Protein AF-A0A5N5WIF6-F1 (afdb_monomer_lite)

InterPro domains:
  IPR003439 ABC transporter-like, ATP-binding domain [PF00005] (4-59)
  IPR027417 P-loop containing nucleoside triphosphate hydrolase [G3DSA:3.40.50.300] (3-66)
  IPR027417 P-loop containing nucleoside triphosphate hydrolase [G3DSA:3.40.50.300] (70-170)
  IPR027417 P-loop containing nucleoside triphosphate hydrolase [SSF52540] (3-167)
  IPR039421 Type 1 protein exporter [PTHR43394] (69-168)

Foldseek 3Di:
DVCCQLVVDDDPDDFDDDPNHTLVVDDSVVSNLQEAEAAQQAAADPDDLVVRLVDDDHDDDDDDLVRSQVRLLSRLVSRLVSVHLEYEYHQSCVSHDPVSSVVSVCSVVVSPPDHNRKYKYKHPQPVNQQPFQKKFKWFQRDGPDMDHNVVQCVPPPDPSVVSVVVSDSPPDPGIIMMGIHD

Secondary structure (DSSP, 8-state):
-HHHHTTSS--SSS--EETTEEGGGS-HHHHHHSEEEE-SSPPPPSS-HHHHHH----------HHHHHHHHHHHHHHHHHT--SEEEEESTTTTS-HHHHHHHHHHHHH--SSS--EEEEEESSTTTTTT-SEEEEEETTEEEEEE-HHHHHHSTTSHHHHHHHH-S--S-TTEEEEEEE-

Organism: NCBI:txid41062

Sequence (182 aa):
MNSLLARFYDPTSGQITINNQHIHTQPPQSHRRRLALVQQEPVLYQGSIRENVAMGLPNTTETTYIQIEQRQRVAIPRALIRDPEILLLDEAASALDTESERIVQIALGGASTSRKRRTVAVAHRLRTVRDADCIFVFQAGRIVDAGTHEELLERRGALFFEMCRSQNLTFGLLGYVVGYKS

Structure (mmCIF, N/CA/C/O backbone):
data_AF-A0A5N5WIF6-F1
#
_entry.id   AF-A0A5N5WIF6-F1
#
loop_
_atom_site.group_PDB
_atom_site.id
_atom_site.type_symbol
_atom_site.label_atom_id
_atom_site.label_alt_id
_atom_site.label_comp_id
_atom_site.label_asym_id
_atom_site.label_entity_id
_atom_site.label_seq_id
_atom_site.pdbx_PDB_ins_code
_atom_site.Cartn_x
_atom_site.Cartn_y
_atom_site.Cartn_z
_atom_site.occupancy
_atom_site.B_iso_or_equiv
_atom_site.auth_seq_id
_atom_site.auth_comp_id
_atom_site.auth_asym_id
_atom_site.auth_atom_id
_atom_site.pdbx_PDB_model_num
ATOM 1 N N . MET A 1 1 ? -4.710 -7.106 -2.603 1.00 73.12 1 MET A N 1
ATOM 2 C CA . MET A 1 1 ? -4.927 -5.699 -3.027 1.00 73.12 1 MET A CA 1
ATOM 3 C C . MET A 1 1 ? -4.022 -5.300 -4.194 1.00 73.12 1 MET A C 1
ATOM 5 O O . MET A 1 1 ? -4.539 -4.915 -5.237 1.00 73.12 1 MET A O 1
ATOM 9 N N . ASN A 1 2 ? -2.696 -5.425 -4.063 1.00 75.88 2 ASN A N 1
ATOM 10 C CA . ASN A 1 2 ? -1.734 -4.961 -5.074 1.00 75.88 2 ASN A CA 1
ATOM 11 C C . ASN A 1 2 ? -1.942 -5.567 -6.467 1.00 75.88 2 ASN A C 1
ATOM 13 O O . ASN A 1 2 ? -1.823 -4.856 -7.461 1.00 75.88 2 ASN A O 1
ATOM 17 N N . SER A 1 3 ? -2.356 -6.834 -6.555 1.00 76.00 3 SER A N 1
ATOM 18 C CA . SER A 1 3 ? -2.638 -7.489 -7.839 1.00 76.00 3 SER A CA 1
ATOM 19 C C . SER A 1 3 ? -3.798 -6.853 -8.617 1.00 76.00 3 SER A C 1
ATOM 21 O O . SER A 1 3 ? -3.776 -6.851 -9.846 1.00 76.00 3 SER A O 1
ATOM 23 N N . LEU A 1 4 ? -4.776 -6.266 -7.919 1.00 79.50 4 LEU A N 1
ATOM 24 C CA . LEU A 1 4 ? -5.873 -5.512 -8.535 1.00 79.50 4 LEU A CA 1
ATOM 25 C C . LEU A 1 4 ? -5.402 -4.110 -8.953 1.00 79.50 4 LEU A C 1
ATOM 27 O O . LEU A 1 4 ? -5.651 -3.682 -10.077 1.00 79.50 4 LEU A O 1
ATOM 31 N N . LEU A 1 5 ? -4.638 -3.418 -8.095 1.00 79.00 5 LEU A N 1
ATOM 32 C CA . LEU A 1 5 ? -4.084 -2.089 -8.403 1.00 79.00 5 LEU A CA 1
ATOM 33 C C . LEU A 1 5 ? -3.103 -2.112 -9.584 1.00 79.00 5 LEU A C 1
ATOM 35 O O . LEU A 1 5 ? -3.109 -1.202 -10.410 1.00 79.00 5 LEU A O 1
ATOM 39 N N . ALA A 1 6 ? -2.283 -3.157 -9.700 1.00 79.38 6 ALA A N 1
ATOM 40 C CA . ALA A 1 6 ? -1.355 -3.358 -10.814 1.00 79.38 6 ALA A CA 1
ATOM 41 C C . ALA A 1 6 ? -2.025 -3.941 -12.079 1.00 79.38 6 ALA A C 1
ATOM 43 O O . ALA A 1 6 ? -1.360 -4.120 -13.108 1.00 79.38 6 ALA A O 1
ATOM 44 N N . ARG A 1 7 ? -3.338 -4.217 -12.018 1.00 81.56 7 ARG A N 1
ATOM 45 C CA . ARG A 1 7 ? -4.132 -4.846 -13.084 1.00 81.56 7 ARG A CA 1
ATOM 46 C C . ARG A 1 7 ? -3.531 -6.164 -13.575 1.00 81.56 7 ARG A C 1
ATOM 48 O O . ARG A 1 7 ? -3.345 -6.364 -14.777 1.00 81.56 7 ARG A O 1
ATOM 55 N N . PHE A 1 8 ? -3.159 -7.037 -12.642 1.00 79.25 8 PHE A N 1
ATOM 56 C CA . PHE A 1 8 ? -2.924 -8.458 -12.929 1.00 79.25 8 PHE A CA 1
ATOM 57 C C . PHE A 1 8 ? -4.234 -9.252 -12.920 1.00 79.25 8 PHE A C 1
ATOM 59 O O . PHE A 1 8 ? -4.337 -10.250 -13.621 1.00 79.25 8 PHE A O 1
ATOM 66 N N . TYR A 1 9 ? -5.232 -8.761 -12.181 1.00 81.88 9 TYR A N 1
ATOM 67 C CA . TYR A 1 9 ? -6.603 -9.261 -12.164 1.00 81.88 9 TYR A CA 1
ATOM 68 C C . TYR A 1 9 ? -7.574 -8.080 -12.180 1.00 81.88 9 TYR A C 1
ATOM 70 O O . TYR A 1 9 ? -7.220 -6.985 -11.730 1.00 81.88 9 TYR A O 1
ATOM 78 N N . ASP A 1 10 ? -8.794 -8.320 -12.652 1.00 79.31 10 ASP A N 1
ATOM 79 C CA . ASP A 1 10 ? -9.899 -7.366 -12.574 1.00 79.31 10 ASP A CA 1
ATOM 80 C C . ASP A 1 10 ? -10.826 -7.737 -11.396 1.00 79.31 10 ASP A C 1
ATOM 82 O O . ASP A 1 10 ? -10.954 -8.920 -11.063 1.00 79.31 10 ASP A O 1
ATOM 86 N N . PRO A 1 11 ? -11.446 -6.756 -10.713 1.00 83.31 11 PRO A N 1
ATOM 87 C CA . PRO A 1 11 ? -12.352 -7.038 -9.605 1.00 83.31 11 PRO A CA 1
ATOM 88 C C . PRO A 1 11 ? -13.647 -7.695 -10.104 1.00 83.31 11 PRO A C 1
ATOM 90 O O . PRO A 1 11 ? -14.237 -7.249 -11.083 1.00 83.31 11 PRO A O 1
ATOM 93 N N . THR A 1 12 ? -14.140 -8.708 -9.387 1.00 84.62 12 THR A N 1
ATOM 94 C CA . THR A 1 12 ? -15.421 -9.372 -9.702 1.00 84.62 12 THR A CA 1
ATOM 95 C C . THR A 1 12 ? -16.631 -8.448 -9.506 1.00 84.62 12 THR A C 1
ATOM 97 O O . THR A 1 12 ? -17.670 -8.636 -10.131 1.00 84.62 12 THR A O 1
ATOM 100 N N . SER A 1 13 ? -16.509 -7.440 -8.637 1.00 82.75 13 SER A N 1
ATOM 101 C CA . SER A 1 13 ? -17.540 -6.434 -8.365 1.00 82.75 13 SER A CA 1
ATOM 102 C C . SER A 1 13 ? -16.915 -5.118 -7.900 1.00 82.75 13 SER A C 1
ATOM 104 O O . SER A 1 13 ? -15.863 -5.131 -7.257 1.00 82.75 13 SER A O 1
ATOM 106 N N . GLY A 1 14 ? -17.598 -3.996 -8.139 1.00 85.69 14 GLY A N 1
ATOM 107 C CA . GLY A 1 14 ? -17.115 -2.661 -7.782 1.00 85.69 14 GLY A CA 1
ATOM 108 C C . GLY A 1 14 ? -16.179 -2.070 -8.837 1.00 85.69 14 GLY A C 1
ATOM 109 O O . GLY A 1 14 ? -16.108 -2.548 -9.966 1.00 85.69 14 GLY A O 1
ATOM 110 N N . GLN A 1 15 ? -15.476 -0.997 -8.479 1.00 85.50 15 GLN A N 1
ATOM 111 C CA . GLN A 1 15 ? -14.604 -0.276 -9.404 1.00 85.50 15 GLN A CA 1
ATOM 112 C C . GLN A 1 15 ? -13.379 0.290 -8.695 1.00 85.50 15 GLN A C 1
ATOM 114 O O . GLN A 1 15 ? -13.443 0.667 -7.526 1.00 85.50 15 GLN A O 1
ATOM 119 N N . ILE A 1 16 ? -12.270 0.384 -9.429 1.00 84.94 16 ILE A N 1
ATOM 120 C CA . ILE A 1 16 ? -11.034 1.000 -8.952 1.00 84.94 16 ILE A CA 1
ATOM 121 C C . ILE A 1 16 ? -10.760 2.245 -9.795 1.00 84.94 16 ILE A C 1
ATOM 123 O O . ILE A 1 16 ? -10.696 2.188 -11.028 1.00 84.94 16 ILE A O 1
ATOM 127 N N . THR A 1 17 ? -10.586 3.374 -9.117 1.00 84.50 17 THR A N 1
ATOM 128 C CA . THR A 1 17 ? -10.291 4.670 -9.731 1.00 84.50 17 THR A CA 1
ATOM 129 C C . THR A 1 17 ? -9.002 5.245 -9.168 1.00 84.50 17 THR A C 1
ATOM 131 O O . THR A 1 17 ? -8.753 5.156 -7.968 1.00 84.50 17 THR A O 1
ATOM 134 N N . ILE A 1 18 ? -8.208 5.888 -10.017 1.00 80.38 18 ILE A N 1
ATOM 135 C CA . ILE A 1 18 ? -7.025 6.655 -9.626 1.00 80.38 18 ILE A CA 1
ATOM 136 C C . ILE A 1 18 ? -7.194 8.061 -10.186 1.00 80.38 18 ILE A C 1
ATOM 138 O O . ILE A 1 18 ? -7.426 8.219 -11.381 1.00 80.38 18 ILE A O 1
ATOM 142 N N . ASN A 1 19 ? -7.095 9.084 -9.333 1.00 78.25 19 ASN A N 1
ATOM 143 C CA . ASN A 1 19 ? -7.364 10.482 -9.705 1.00 78.25 19 ASN A CA 1
ATOM 144 C C . ASN A 1 19 ? -8.741 10.658 -10.360 1.00 78.25 19 ASN A C 1
ATOM 146 O O . ASN A 1 19 ? -8.870 11.349 -11.367 1.00 78.25 19 ASN A O 1
ATOM 150 N N . ASN A 1 20 ? -9.752 9.972 -9.821 1.00 79.19 20 ASN A N 1
ATOM 151 C CA . ASN A 1 20 ? -11.120 9.921 -10.349 1.00 79.19 20 ASN A CA 1
ATOM 152 C C . ASN A 1 20 ? -11.244 9.349 -11.775 1.00 79.19 20 ASN A C 1
ATOM 154 O O . ASN A 1 20 ? -12.302 9.446 -12.385 1.00 79.19 20 ASN A O 1
ATOM 158 N N . GLN A 1 21 ? -10.195 8.710 -12.302 1.00 80.19 21 GLN A N 1
ATOM 159 C CA . GLN A 1 21 ? -10.230 7.996 -13.577 1.00 80.19 21 GLN A CA 1
ATOM 160 C C . GLN A 1 21 ? -10.240 6.489 -13.331 1.00 80.19 21 GLN A C 1
ATOM 162 O O . GLN A 1 21 ? -9.412 5.966 -12.583 1.00 80.19 21 GLN A O 1
ATOM 167 N N . HIS A 1 22 ? -11.159 5.764 -13.970 1.00 83.06 22 HIS A N 1
ATOM 168 C CA . HIS A 1 22 ? -11.191 4.305 -13.880 1.00 83.06 22 HIS A CA 1
ATOM 169 C C . HIS A 1 22 ? -9.913 3.710 -14.451 1.00 83.06 22 HIS A C 1
ATOM 171 O O . HIS A 1 22 ? -9.534 4.012 -15.584 1.00 83.06 22 HIS A O 1
ATOM 177 N N . ILE A 1 23 ? -9.295 2.785 -13.721 1.00 81.88 23 ILE A N 1
ATOM 178 C CA . ILE A 1 23 ? -8.049 2.154 -14.171 1.00 81.88 23 ILE A CA 1
ATOM 179 C C . ILE A 1 23 ? -8.226 1.322 -15.454 1.00 81.88 23 ILE A C 1
ATOM 181 O O . ILE A 1 23 ? -7.241 1.042 -16.132 1.00 81.88 23 ILE A O 1
ATOM 185 N N . HIS A 1 24 ? -9.467 0.956 -15.809 1.00 79.38 24 HIS A N 1
ATOM 186 C CA . HIS A 1 24 ? -9.825 0.216 -17.029 1.00 79.38 24 HIS A CA 1
ATOM 187 C C . HIS A 1 24 ? -9.911 1.090 -18.289 1.00 79.38 24 HIS A C 1
ATOM 189 O O . HIS A 1 24 ? -9.933 0.551 -19.389 1.00 79.38 24 HIS A O 1
ATOM 195 N N . THR A 1 25 ? -9.921 2.421 -18.151 1.00 79.19 25 THR A N 1
ATOM 196 C CA . THR A 1 25 ? -10.023 3.355 -19.295 1.00 79.19 25 THR A CA 1
ATOM 197 C C . THR A 1 25 ? -8.776 3.395 -20.176 1.00 79.19 25 THR A C 1
ATOM 199 O O . THR A 1 25 ? -8.831 3.885 -21.299 1.00 79.19 25 THR A O 1
ATOM 202 N N . GLN A 1 26 ? -7.648 2.870 -19.689 1.00 78.50 26 GLN A N 1
ATOM 203 C CA . GLN A 1 26 ? -6.388 2.782 -20.427 1.00 78.50 26 GLN A CA 1
ATOM 204 C C . GLN A 1 26 ? -5.961 1.315 -20.594 1.00 78.50 26 GLN A C 1
ATOM 206 O O . GLN A 1 26 ? -6.315 0.477 -19.762 1.00 78.50 26 GLN A O 1
ATOM 211 N N . PRO A 1 27 ? -5.154 0.969 -21.614 1.00 84.38 27 PRO A N 1
ATOM 212 C CA . PRO A 1 27 ? -4.543 -0.355 -21.710 1.00 84.38 27 PRO A CA 1
ATOM 213 C C . PRO A 1 27 ? -3.684 -0.687 -20.471 1.00 84.38 27 PRO A C 1
ATOM 215 O O . PRO A 1 27 ? -2.994 0.204 -19.959 1.00 84.38 27 PRO A O 1
ATOM 218 N N . PRO A 1 28 ? -3.656 -1.949 -19.992 1.00 82.25 28 PRO A N 1
ATOM 219 C CA . PRO A 1 28 ? -2.892 -2.341 -18.802 1.00 82.25 28 PRO A CA 1
ATOM 220 C C . PRO A 1 28 ? -1.407 -1.957 -18.856 1.00 82.25 28 PRO A C 1
ATOM 222 O O . PRO A 1 28 ? -0.830 -1.559 -17.846 1.00 82.25 28 PRO A O 1
ATOM 225 N N . GLN A 1 29 ? -0.778 -2.028 -20.032 1.00 81.62 29 GLN A N 1
ATOM 226 C CA . GLN A 1 29 ? 0.622 -1.642 -20.226 1.00 81.62 29 GLN A CA 1
ATOM 227 C C . GLN A 1 29 ? 0.841 -0.145 -19.961 1.00 81.62 29 GLN A C 1
ATOM 229 O O . GLN A 1 29 ? 1.822 0.227 -19.316 1.00 81.62 29 GLN A O 1
ATOM 234 N N . SER A 1 30 ? -0.081 0.710 -20.414 1.00 81.94 30 SER A N 1
ATOM 235 C CA . SER A 1 30 ? -0.033 2.161 -20.192 1.00 81.94 30 SER A CA 1
ATOM 236 C C . SER A 1 30 ? -0.225 2.512 -18.718 1.00 81.94 30 SER A C 1
ATOM 238 O O . SER A 1 30 ? 0.489 3.361 -18.190 1.00 81.94 30 SER A O 1
ATOM 240 N N . HIS A 1 31 ? -1.118 1.798 -18.026 1.00 83.94 31 HIS A N 1
ATOM 241 C CA . HIS A 1 31 ? -1.293 1.922 -16.577 1.00 83.94 31 HIS A CA 1
ATOM 242 C C . HIS A 1 31 ? -0.011 1.548 -15.815 1.00 83.94 31 HIS A C 1
ATOM 244 O O . HIS A 1 31 ? 0.513 2.338 -15.032 1.00 83.94 31 HIS A O 1
ATOM 250 N N . ARG A 1 32 ? 0.581 0.386 -16.125 1.00 85.94 32 ARG A N 1
ATOM 251 C CA . ARG A 1 32 ? 1.829 -0.089 -15.495 1.00 85.94 32 ARG A CA 1
ATOM 252 C C . ARG A 1 32 ? 3.054 0.771 -15.818 1.00 85.94 32 ARG A C 1
ATOM 254 O O . ARG A 1 32 ? 4.072 0.662 -15.134 1.00 85.94 32 ARG A O 1
ATOM 261 N N . ARG A 1 33 ? 2.996 1.627 -16.846 1.00 83.56 33 ARG A N 1
ATOM 262 C CA . ARG A 1 33 ? 4.062 2.602 -17.128 1.00 83.56 33 ARG A CA 1
ATOM 263 C C . ARG A 1 33 ? 4.156 3.708 -16.083 1.00 83.56 33 ARG A C 1
ATOM 265 O O . ARG A 1 33 ? 5.253 4.186 -15.825 1.00 83.56 33 ARG A O 1
ATOM 272 N N . ARG A 1 34 ? 3.027 4.055 -15.468 1.00 84.62 34 ARG A N 1
ATOM 273 C CA . ARG A 1 34 ? 2.899 5.108 -14.451 1.00 84.62 34 ARG A CA 1
ATOM 274 C C . ARG A 1 34 ? 3.113 4.584 -13.028 1.00 84.62 34 ARG A C 1
ATOM 276 O O . ARG A 1 34 ? 3.193 5.375 -12.093 1.00 84.62 34 ARG A O 1
ATOM 283 N N . LEU A 1 35 ? 3.197 3.263 -12.872 1.00 85.56 35 LEU A N 1
ATOM 284 C CA . LEU A 1 35 ? 3.267 2.567 -11.594 1.00 85.56 35 LEU A CA 1
ATOM 285 C C . LEU A 1 35 ? 4.624 1.881 -11.416 1.00 85.56 35 LEU A C 1
ATOM 287 O O . LEU A 1 35 ? 5.131 1.259 -12.348 1.00 85.56 35 LEU A O 1
ATOM 291 N N . ALA A 1 36 ? 5.186 1.923 -10.214 1.00 86.25 36 ALA A N 1
ATOM 292 C CA . ALA A 1 36 ? 6.240 0.999 -9.803 1.00 86.25 36 ALA A CA 1
ATOM 293 C C . ALA A 1 36 ? 5.746 0.153 -8.628 1.00 86.25 36 ALA A C 1
ATOM 295 O O . ALA A 1 36 ? 5.092 0.670 -7.728 1.00 86.25 36 ALA A O 1
ATOM 296 N N . LEU A 1 37 ? 6.044 -1.145 -8.658 1.00 84.88 37 LEU A N 1
ATOM 297 C CA . LEU A 1 37 ? 5.713 -2.093 -7.599 1.00 84.88 37 LEU A CA 1
ATOM 298 C C . LEU A 1 37 ? 7.012 -2.682 -7.057 1.00 84.88 37 LEU A C 1
ATOM 300 O O . LEU A 1 37 ? 7.822 -3.199 -7.830 1.00 84.88 37 LEU A O 1
ATOM 304 N N . VAL A 1 38 ? 7.183 -2.626 -5.741 1.00 84.25 38 VAL A N 1
ATOM 305 C CA . VAL A 1 38 ? 8.228 -3.356 -5.025 1.00 84.25 38 VAL A CA 1
ATOM 306 C C . VAL A 1 38 ? 7.554 -4.445 -4.205 1.00 84.25 38 VAL A C 1
ATOM 308 O O . VAL A 1 38 ? 6.723 -4.146 -3.351 1.00 84.25 38 VAL A O 1
ATOM 311 N N . GLN A 1 39 ? 7.885 -5.697 -4.507 1.00 81.69 39 GLN A N 1
ATOM 312 C CA . GLN A 1 39 ? 7.345 -6.869 -3.822 1.00 81.69 39 GLN A CA 1
ATOM 313 C C . GLN A 1 39 ? 8.199 -7.238 -2.604 1.00 81.69 39 GLN A C 1
ATOM 315 O O . GLN A 1 39 ? 9.379 -6.885 -2.557 1.00 81.69 39 GLN A O 1
ATOM 320 N N . GLN A 1 40 ? 7.615 -7.994 -1.671 1.00 77.19 40 GLN A N 1
ATOM 321 C CA . GLN A 1 40 ? 8.295 -8.509 -0.480 1.00 77.19 40 GLN A CA 1
ATOM 322 C C . GLN A 1 40 ? 9.561 -9.288 -0.848 1.00 77.19 40 GLN A C 1
ATOM 324 O O . GLN A 1 40 ? 10.619 -9.071 -0.261 1.00 77.19 40 GLN A O 1
ATOM 329 N N . GLU A 1 41 ? 9.472 -10.125 -1.882 1.00 77.69 41 GLU A N 1
ATOM 330 C CA . GLU A 1 41 ? 10.595 -10.849 -2.469 1.00 77.69 41 GLU A CA 1
ATOM 331 C C . GLU A 1 41 ? 10.820 -10.359 -3.904 1.00 77.69 41 GLU A C 1
ATOM 333 O O . GLU A 1 41 ? 10.186 -10.843 -4.847 1.00 77.69 41 GLU A O 1
ATOM 338 N N . PRO A 1 42 ? 11.694 -9.359 -4.114 1.00 68.31 42 PRO A N 1
ATOM 339 C CA . PRO A 1 42 ? 11.967 -8.868 -5.451 1.00 68.31 42 PRO A CA 1
ATOM 340 C C . PRO A 1 42 ? 12.709 -9.932 -6.255 1.00 68.31 42 PRO A C 1
ATOM 342 O O . PRO A 1 42 ? 13.651 -10.552 -5.763 1.00 68.31 42 PRO A O 1
ATOM 345 N N . VAL A 1 43 ? 12.343 -10.103 -7.522 1.00 68.19 43 VAL A N 1
ATOM 346 C CA . VAL A 1 43 ? 13.101 -10.947 -8.452 1.00 68.19 43 VAL A CA 1
ATOM 347 C C . VAL A 1 43 ? 14.245 -10.126 -9.051 1.00 68.19 43 VAL A C 1
ATOM 349 O O . VAL A 1 43 ? 14.011 -9.046 -9.608 1.00 68.19 43 VAL A O 1
ATOM 352 N N . LEU A 1 44 ? 15.475 -10.640 -8.938 1.00 61.88 44 LEU A N 1
ATOM 353 C CA . LEU A 1 44 ? 16.643 -10.146 -9.671 1.00 61.88 44 LEU A CA 1
ATOM 354 C C . LEU A 1 44 ? 16.969 -11.089 -10.838 1.00 61.88 44 LEU A C 1
ATOM 356 O O . LEU A 1 44 ? 16.809 -12.303 -10.745 1.00 61.88 44 LEU A O 1
ATOM 360 N N . TYR A 1 45 ? 17.437 -10.511 -11.934 1.00 58.47 45 TYR A N 1
ATOM 361 C CA . TYR A 1 45 ? 17.906 -11.169 -13.146 1.00 58.47 45 TYR A CA 1
ATOM 362 C C . TYR A 1 45 ? 19.376 -11.552 -13.035 1.00 58.47 45 TYR A C 1
ATOM 364 O O . TYR A 1 45 ? 20.160 -10.862 -12.380 1.00 58.47 45 TYR A O 1
ATOM 372 N N . GLN A 1 46 ? 19.768 -12.624 -13.727 1.00 51.53 46 GLN A N 1
ATOM 373 C CA . GLN A 1 46 ? 21.182 -12.896 -13.976 1.00 51.53 46 GLN A CA 1
ATOM 374 C C . GLN A 1 46 ? 21.775 -11.734 -14.783 1.00 51.53 46 GLN A C 1
ATOM 376 O O . GLN A 1 46 ? 21.351 -11.472 -15.906 1.00 51.53 46 GLN A O 1
ATOM 381 N N . GLY A 1 47 ? 22.712 -11.011 -14.174 1.00 58.62 47 GLY A N 1
ATOM 382 C CA . GLY A 1 47 ? 23.318 -9.802 -14.725 1.00 58.62 47 GLY A CA 1
ATOM 383 C C . GLY A 1 47 ? 23.900 -8.911 -13.626 1.00 58.62 47 GLY A C 1
ATOM 384 O O . GLY A 1 47 ? 23.785 -9.207 -12.435 1.00 58.62 47 GLY A O 1
ATOM 385 N N . SER A 1 48 ? 24.527 -7.803 -14.008 1.00 61.94 48 SER A N 1
ATOM 386 C CA . SER A 1 48 ? 25.063 -6.813 -13.066 1.00 61.94 48 SER A CA 1
ATOM 387 C C . SER A 1 48 ? 23.954 -6.113 -12.259 1.00 61.94 48 SER A C 1
ATOM 389 O O . SER A 1 48 ? 22.788 -6.072 -12.659 1.00 61.94 48 SER A O 1
ATOM 391 N N . ILE A 1 49 ? 24.309 -5.489 -11.126 1.00 57.97 49 ILE A N 1
ATOM 392 C CA . ILE A 1 49 ? 23.386 -4.620 -10.365 1.00 57.97 49 ILE A CA 1
ATOM 393 C C . ILE A 1 49 ? 22.817 -3.526 -11.282 1.00 57.97 49 ILE A C 1
ATOM 395 O O . ILE A 1 49 ? 21.622 -3.244 -11.248 1.00 57.97 49 ILE A O 1
ATOM 399 N N . ARG A 1 50 ? 23.654 -2.969 -12.168 1.00 57.72 50 ARG A N 1
ATOM 400 C CA . ARG A 1 50 ? 23.253 -1.958 -13.156 1.00 57.72 50 ARG A CA 1
ATOM 401 C C . ARG A 1 50 ? 22.179 -2.478 -14.114 1.00 57.72 50 ARG A C 1
ATOM 403 O O . ARG A 1 50 ? 21.201 -1.788 -14.379 1.00 57.72 50 ARG A O 1
ATOM 410 N N . GLU A 1 51 ? 22.348 -3.694 -14.615 1.00 53.38 51 GLU A N 1
ATOM 411 C CA . GLU A 1 51 ? 21.392 -4.369 -15.503 1.00 53.38 51 GLU A CA 1
ATOM 412 C C . GLU A 1 51 ? 20.076 -4.698 -14.797 1.00 53.38 51 GLU A C 1
ATOM 414 O O . GLU A 1 51 ? 18.999 -4.522 -15.361 1.00 53.38 51 GLU A O 1
ATOM 419 N N . ASN A 1 52 ? 20.147 -5.087 -13.528 1.00 60.69 52 ASN A N 1
ATOM 420 C CA . ASN A 1 52 ? 18.980 -5.334 -12.689 1.00 60.69 52 ASN A CA 1
ATOM 421 C C . ASN A 1 52 ? 18.164 -4.074 -12.389 1.00 60.69 52 ASN A C 1
ATOM 423 O O . ASN A 1 52 ? 16.932 -4.131 -12.361 1.00 60.69 52 ASN A O 1
ATOM 427 N N . VAL A 1 53 ? 18.841 -2.936 -12.207 1.00 57.22 53 VAL A N 1
ATOM 428 C CA . VAL A 1 53 ? 18.206 -1.614 -12.117 1.00 57.22 53 VAL A CA 1
ATOM 429 C C . VAL A 1 53 ? 17.523 -1.239 -13.445 1.00 57.22 53 VAL A C 1
ATOM 431 O O . VAL A 1 53 ? 16.500 -0.565 -13.429 1.00 57.22 53 VAL A O 1
ATOM 434 N N . ALA A 1 54 ? 18.016 -1.718 -14.590 1.00 52.44 54 ALA A N 1
ATOM 435 C CA . ALA A 1 54 ? 17.467 -1.390 -15.908 1.00 52.44 54 ALA A CA 1
ATOM 436 C C . ALA A 1 54 ? 16.365 -2.347 -16.421 1.00 52.44 54 ALA A C 1
ATOM 438 O O . ALA A 1 54 ? 15.563 -1.943 -17.263 1.00 52.44 54 ALA A O 1
ATOM 439 N N . MET A 1 55 ? 16.304 -3.600 -15.950 1.00 53.66 55 MET A N 1
ATOM 440 C CA . MET A 1 55 ? 15.443 -4.658 -16.512 1.00 53.66 55 MET A CA 1
ATOM 441 C C . MET A 1 55 ? 14.274 -5.077 -15.603 1.00 53.66 55 MET A C 1
ATOM 443 O O . MET A 1 55 ? 14.315 -4.906 -14.385 1.00 53.66 55 MET A O 1
ATOM 447 N N . GLY A 1 56 ? 13.227 -5.673 -16.194 1.00 51.25 56 GLY A N 1
ATOM 448 C CA . GLY A 1 56 ? 12.031 -6.132 -15.478 1.00 51.25 56 GLY A CA 1
ATOM 449 C C . GLY A 1 56 ? 11.218 -7.239 -16.169 1.00 51.25 56 GLY A C 1
ATOM 450 O O . GLY A 1 56 ? 10.136 -6.916 -16.635 1.00 51.25 56 GLY A O 1
ATOM 451 N N . LEU A 1 57 ? 11.677 -8.507 -16.199 1.00 44.22 57 LEU A N 1
ATOM 452 C CA . LEU A 1 57 ? 10.868 -9.737 -16.432 1.00 44.22 57 LEU A CA 1
ATOM 453 C C . LEU A 1 57 ? 11.497 -11.041 -15.844 1.00 44.22 57 LEU A C 1
ATOM 455 O O . LEU A 1 57 ? 12.648 -11.296 -16.173 1.00 44.22 57 LEU A O 1
ATOM 459 N N . PRO A 1 58 ? 10.748 -11.908 -15.111 1.00 42.69 58 PRO A N 1
ATOM 460 C CA . PRO A 1 58 ? 11.163 -12.837 -14.022 1.00 42.69 58 PRO A CA 1
ATOM 461 C C . PRO A 1 58 ? 12.082 -14.029 -14.391 1.00 42.69 58 PRO A C 1
ATOM 463 O O . PRO A 1 58 ? 11.941 -14.564 -15.483 1.00 42.69 58 PRO A O 1
ATOM 466 N N . ASN A 1 59 ? 12.951 -14.464 -13.447 1.00 41.88 59 ASN A N 1
ATOM 467 C CA . ASN A 1 59 ? 13.334 -15.867 -13.119 1.00 41.88 59 ASN A CA 1
ATOM 468 C C . ASN A 1 59 ? 14.458 -15.924 -12.045 1.00 41.88 59 ASN A C 1
ATOM 470 O O . ASN A 1 59 ? 15.560 -15.470 -12.332 1.00 41.88 59 ASN A O 1
ATOM 474 N N . THR A 1 60 ? 14.226 -16.504 -10.852 1.00 45.47 60 THR A N 1
ATOM 475 C CA . THR A 1 60 ? 15.229 -17.236 -10.019 1.00 45.47 60 THR A CA 1
ATOM 476 C C . THR A 1 60 ? 14.593 -17.860 -8.755 1.00 45.47 60 THR A C 1
ATOM 478 O O . THR A 1 60 ? 13.669 -17.292 -8.180 1.00 45.4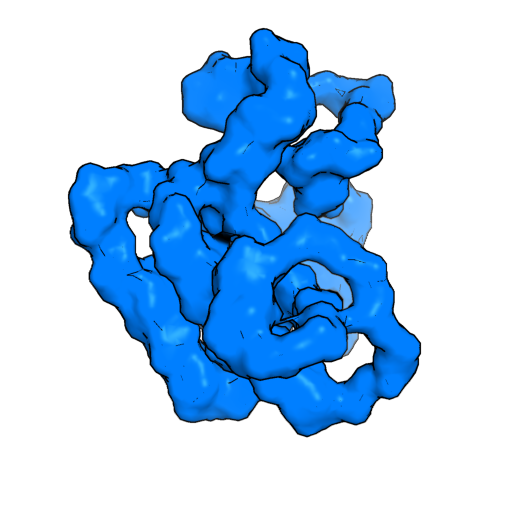7 60 THR A O 1
ATOM 481 N N . THR A 1 61 ? 15.088 -19.042 -8.362 1.00 47.50 61 THR A N 1
ATOM 482 C CA . THR A 1 61 ? 14.618 -19.965 -7.300 1.00 47.50 61 THR A CA 1
ATOM 483 C C . THR A 1 61 ? 14.997 -19.540 -5.863 1.00 47.50 61 THR A C 1
ATOM 485 O O . THR A 1 61 ? 15.753 -18.585 -5.689 1.00 47.50 61 THR A O 1
ATOM 488 N N . GLU A 1 62 ? 14.438 -20.246 -4.860 1.00 52.44 62 GLU A N 1
ATOM 489 C CA . GLU A 1 62 ? 14.526 -20.063 -3.389 1.00 52.44 62 GLU A CA 1
ATOM 490 C C . GLU A 1 62 ? 15.706 -19.235 -2.859 1.00 52.44 62 GLU A C 1
ATOM 492 O O . GLU A 1 62 ? 16.872 -19.454 -3.182 1.00 52.44 62 GLU A O 1
ATOM 497 N N . THR A 1 63 ? 15.376 -18.255 -2.019 1.00 56.59 63 THR A N 1
ATOM 498 C CA . THR A 1 63 ? 16.242 -17.124 -1.679 1.00 56.59 63 THR A CA 1
ATOM 499 C C . THR A 1 63 ? 16.419 -17.021 -0.164 1.00 56.59 63 THR A C 1
ATOM 501 O O . THR A 1 63 ? 15.445 -17.006 0.579 1.00 56.59 63 THR A O 1
ATOM 504 N N . THR A 1 64 ? 17.660 -16.940 0.320 1.00 63.69 64 THR A N 1
ATOM 505 C CA . THR A 1 64 ? 17.960 -16.742 1.753 1.00 63.69 64 THR A CA 1
ATOM 506 C C . THR A 1 64 ? 17.531 -15.342 2.219 1.00 63.69 64 THR A C 1
ATOM 508 O O . THR A 1 64 ? 17.570 -14.401 1.433 1.00 63.69 64 THR A O 1
ATOM 511 N N . TYR A 1 65 ? 17.220 -15.145 3.506 1.00 62.00 65 TYR A N 1
ATOM 512 C CA . TYR A 1 65 ? 16.844 -13.832 4.071 1.00 62.00 65 TYR A CA 1
ATOM 513 C C . TYR A 1 65 ? 17.831 -12.698 3.717 1.00 62.00 65 TYR A C 1
ATOM 515 O O . TYR A 1 65 ? 17.420 -11.631 3.270 1.00 62.00 65 TYR A O 1
ATOM 523 N N . ILE A 1 66 ? 19.141 -12.965 3.806 1.00 63.97 66 ILE A N 1
ATOM 524 C CA . ILE A 1 66 ? 20.204 -12.022 3.401 1.00 63.97 66 ILE A CA 1
ATOM 525 C C . ILE A 1 66 ? 20.063 -11.638 1.924 1.00 63.97 66 ILE A C 1
ATOM 527 O O . ILE A 1 66 ? 20.267 -10.491 1.541 1.00 63.97 66 ILE A O 1
ATOM 531 N N . GLN A 1 67 ? 19.706 -12.592 1.068 1.00 70.00 67 GLN A N 1
ATOM 532 C CA . GLN A 1 67 ? 19.509 -12.310 -0.344 1.00 70.00 67 GLN A CA 1
ATOM 533 C C . GLN A 1 67 ? 18.256 -11.447 -0.545 1.00 70.00 67 GLN A C 1
ATOM 535 O O . GLN A 1 67 ? 18.337 -10.494 -1.308 1.00 70.00 67 GLN A O 1
ATOM 540 N N . ILE A 1 68 ? 17.147 -11.694 0.166 1.00 69.00 68 ILE A N 1
ATOM 541 C CA . ILE A 1 68 ? 15.935 -10.852 0.095 1.00 69.00 68 ILE A CA 1
ATOM 542 C C . ILE A 1 68 ? 16.272 -9.392 0.426 1.00 69.00 68 ILE A C 1
ATOM 544 O O . ILE A 1 68 ? 15.918 -8.497 -0.342 1.00 69.00 68 ILE A O 1
ATOM 548 N N . GLU A 1 69 ? 17.031 -9.155 1.496 1.00 74.00 69 GLU A N 1
ATOM 549 C CA . GLU A 1 69 ? 17.495 -7.818 1.878 1.00 74.00 69 GLU A CA 1
ATOM 550 C C . GLU A 1 69 ? 18.311 -7.150 0.755 1.00 74.00 69 GLU A C 1
ATOM 552 O O . GLU A 1 69 ? 18.017 -6.026 0.339 1.00 74.00 69 GLU A O 1
ATOM 557 N N . GLN A 1 70 ? 19.294 -7.854 0.183 1.00 74.94 70 GLN A N 1
ATOM 558 C CA . GLN A 1 70 ? 20.093 -7.333 -0.936 1.00 74.94 70 GLN A CA 1
ATOM 559 C C . GLN A 1 70 ? 19.225 -7.019 -2.163 1.00 74.94 70 GLN A C 1
ATOM 561 O O . GLN A 1 70 ? 19.418 -5.999 -2.828 1.00 74.94 70 GLN A O 1
ATOM 566 N N . ARG A 1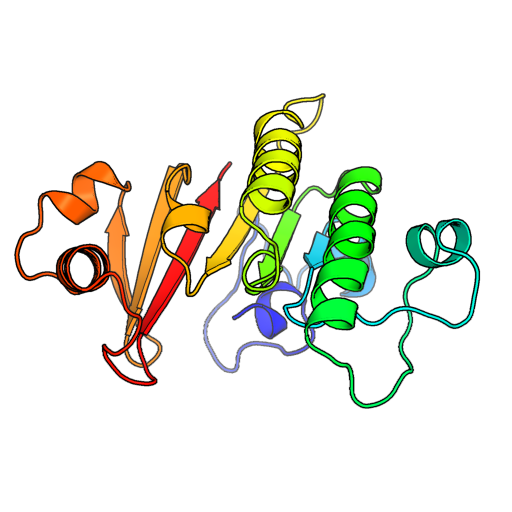 71 ? 18.229 -7.864 -2.455 1.00 77.06 71 ARG A N 1
ATOM 567 C CA . ARG A 1 71 ? 17.291 -7.637 -3.560 1.00 77.06 71 ARG A CA 1
ATOM 568 C C . ARG A 1 71 ? 16.413 -6.414 -3.314 1.00 77.06 71 ARG A C 1
ATOM 570 O O . ARG A 1 71 ? 16.203 -5.640 -4.248 1.00 77.06 71 ARG A O 1
ATOM 577 N N . GLN A 1 72 ? 15.954 -6.186 -2.084 1.00 75.44 72 GLN A N 1
ATOM 578 C CA . GLN A 1 72 ? 15.191 -4.989 -1.711 1.00 75.44 72 GLN A CA 1
ATOM 579 C C . GLN A 1 72 ? 16.034 -3.713 -1.859 1.00 75.44 72 GLN A C 1
ATOM 581 O O . GLN A 1 72 ? 15.555 -2.733 -2.439 1.00 75.44 72 GLN A O 1
ATOM 586 N N . ARG A 1 73 ? 17.319 -3.750 -1.471 1.00 75.94 73 ARG A N 1
ATOM 587 C CA . ARG A 1 73 ? 18.270 -2.632 -1.654 1.00 75.94 73 ARG A CA 1
ATOM 588 C C . ARG A 1 73 ? 18.501 -2.248 -3.117 1.00 75.94 73 ARG A C 1
ATOM 590 O O . ARG A 1 73 ? 18.881 -1.114 -3.381 1.00 75.94 73 ARG A O 1
ATOM 597 N N . VAL A 1 74 ? 18.249 -3.148 -4.068 1.00 78.44 74 VAL A N 1
ATOM 598 C CA . VAL A 1 74 ? 18.302 -2.848 -5.511 1.00 78.44 74 VAL A CA 1
ATOM 599 C C . VAL A 1 74 ? 16.924 -2.458 -6.052 1.00 78.44 74 VAL A C 1
ATOM 601 O O . VAL A 1 74 ? 16.795 -1.492 -6.807 1.00 78.44 74 VAL A O 1
ATOM 604 N N . ALA A 1 75 ? 15.876 -3.185 -5.663 1.00 79.94 75 ALA A N 1
ATOM 605 C CA . ALA A 1 75 ? 14.530 -3.010 -6.195 1.00 79.94 75 ALA A CA 1
ATOM 606 C C . ALA A 1 75 ? 13.891 -1.670 -5.804 1.00 79.94 75 ALA A C 1
ATOM 608 O O . ALA A 1 75 ? 13.192 -1.079 -6.631 1.00 79.94 75 ALA A O 1
ATOM 609 N N . ILE A 1 76 ? 14.149 -1.175 -4.588 1.00 78.81 76 ILE A N 1
ATOM 610 C CA . ILE A 1 76 ? 13.598 0.099 -4.112 1.00 78.81 76 ILE A CA 1
ATOM 611 C C . ILE A 1 76 ? 14.210 1.281 -4.876 1.00 78.81 76 ILE A C 1
ATOM 613 O O . ILE A 1 76 ? 13.446 1.986 -5.538 1.00 78.81 76 ILE A O 1
ATOM 617 N N . PRO A 1 77 ? 15.545 1.489 -4.909 1.00 75.69 77 PRO A N 1
ATOM 618 C CA . PRO A 1 77 ? 16.132 2.549 -5.728 1.00 75.69 77 PRO A CA 1
ATOM 619 C C . PRO A 1 77 ? 15.730 2.454 -7.200 1.00 75.69 77 PRO A C 1
ATOM 621 O O . PRO A 1 77 ? 15.402 3.470 -7.803 1.00 75.69 77 PRO A O 1
ATOM 624 N N . ARG A 1 78 ? 15.660 1.241 -7.769 1.00 77.75 78 ARG A N 1
ATOM 625 C CA . ARG A 1 78 ? 15.165 1.026 -9.137 1.00 77.75 78 ARG A CA 1
ATOM 626 C C . ARG A 1 78 ? 13.754 1.578 -9.343 1.00 77.75 78 ARG A C 1
ATOM 628 O O . ARG A 1 78 ? 13.498 2.253 -10.338 1.00 77.75 78 ARG A O 1
ATOM 635 N N . ALA A 1 79 ? 12.836 1.287 -8.423 1.00 80.94 79 ALA A N 1
ATOM 636 C CA . ALA A 1 79 ? 11.473 1.801 -8.487 1.00 80.94 79 ALA A CA 1
ATOM 637 C C . ALA A 1 79 ? 11.434 3.333 -8.379 1.00 80.94 79 ALA A C 1
ATOM 639 O O . ALA A 1 79 ? 10.632 3.963 -9.065 1.00 80.94 79 ALA A O 1
ATOM 640 N N . LEU A 1 80 ? 12.319 3.928 -7.573 1.00 77.69 80 LEU A N 1
ATOM 641 C CA . LEU A 1 80 ? 12.411 5.378 -7.384 1.00 77.69 80 LEU A CA 1
ATOM 642 C C . LEU A 1 80 ? 13.026 6.103 -8.591 1.00 77.69 80 LEU A C 1
ATOM 644 O O . LEU A 1 80 ? 12.534 7.168 -8.955 1.00 77.69 80 LEU A O 1
ATOM 648 N N . ILE A 1 81 ? 14.045 5.523 -9.239 1.00 78.62 81 ILE A N 1
ATOM 649 C CA . ILE A 1 81 ? 14.703 6.074 -10.443 1.00 78.62 81 ILE A CA 1
ATOM 650 C C . ILE A 1 81 ? 13.715 6.220 -11.605 1.00 78.62 81 ILE A C 1
ATOM 652 O O . ILE A 1 81 ? 13.841 7.134 -12.415 1.00 78.62 81 ILE A O 1
ATOM 656 N N . ARG A 1 82 ? 12.711 5.340 -11.684 1.00 78.50 82 ARG A N 1
ATOM 657 C CA . ARG A 1 82 ? 11.664 5.408 -12.712 1.00 78.50 82 ARG A CA 1
ATOM 658 C C . ARG A 1 82 ? 10.776 6.656 -12.597 1.00 78.50 82 ARG A C 1
ATOM 660 O O . ARG A 1 82 ? 10.041 6.944 -13.534 1.00 78.50 82 ARG A O 1
ATOM 667 N N . ASP A 1 83 ? 10.810 7.341 -11.457 1.00 79.25 83 ASP A N 1
ATOM 668 C CA . ASP A 1 83 ? 9.914 8.442 -11.102 1.00 79.25 83 ASP A CA 1
ATOM 669 C C . ASP A 1 83 ? 8.425 8.151 -11.404 1.00 79.25 83 ASP A C 1
ATOM 671 O O . ASP A 1 83 ? 7.779 8.830 -12.208 1.00 79.25 83 ASP A O 1
ATOM 675 N N . PRO A 1 84 ? 7.859 7.081 -10.813 1.00 85.25 84 PRO A N 1
ATOM 676 C CA . PRO A 1 84 ? 6.483 6.696 -11.080 1.00 85.25 84 PRO A CA 1
ATOM 677 C C . PRO A 1 84 ? 5.508 7.712 -10.475 1.00 85.25 84 PRO A C 1
ATOM 679 O O . PRO A 1 84 ? 5.745 8.281 -9.411 1.00 85.25 84 PRO A O 1
ATOM 682 N N . GLU A 1 85 ? 4.340 7.865 -11.099 1.00 85.25 85 GLU A N 1
ATOM 683 C CA . GLU A 1 85 ? 3.218 8.590 -10.490 1.00 85.25 85 GLU A CA 1
ATOM 684 C C . GLU A 1 85 ? 2.670 7.869 -9.257 1.00 85.25 85 GLU A C 1
ATOM 686 O O . GLU A 1 85 ? 2.128 8.510 -8.353 1.00 85.25 85 GLU A O 1
ATOM 691 N N . ILE A 1 86 ? 2.767 6.536 -9.258 1.00 86.25 86 ILE A N 1
ATOM 692 C CA . ILE A 1 86 ? 2.207 5.656 -8.235 1.00 86.25 86 ILE A CA 1
ATOM 693 C C . ILE A 1 86 ? 3.270 4.652 -7.813 1.00 86.25 86 ILE A C 1
ATOM 695 O O . ILE A 1 86 ? 3.718 3.836 -8.620 1.00 86.25 86 ILE A O 1
ATOM 699 N N . LEU A 1 87 ? 3.652 4.685 -6.544 1.00 86.44 87 LEU A N 1
ATOM 700 C CA . LEU A 1 87 ? 4.568 3.722 -5.954 1.00 86.44 87 LEU A CA 1
ATOM 701 C C . LEU A 1 87 ? 3.790 2.774 -5.042 1.00 86.44 87 LEU A C 1
ATOM 703 O O . LEU A 1 87 ? 3.160 3.212 -4.084 1.00 86.44 87 LEU A O 1
ATOM 707 N N . LEU A 1 88 ? 3.833 1.480 -5.347 1.00 86.81 88 LEU A N 1
ATOM 708 C CA . LEU A 1 88 ? 3.283 0.421 -4.512 1.00 86.81 88 LEU A CA 1
ATOM 709 C C . LEU A 1 88 ? 4.423 -0.301 -3.790 1.00 86.81 88 LEU A C 1
ATOM 711 O O . LEU A 1 88 ? 5.336 -0.818 -4.438 1.00 86.81 88 LEU A O 1
ATOM 715 N N . LEU A 1 89 ? 4.352 -0.361 -2.465 1.00 85.06 89 LEU A N 1
ATOM 716 C CA . LEU A 1 89 ? 5.271 -1.121 -1.621 1.00 85.06 89 LEU A CA 1
ATOM 717 C C . LEU A 1 89 ? 4.494 -2.265 -0.968 1.00 85.06 89 LEU A C 1
ATOM 719 O O . LEU A 1 89 ? 3.517 -2.020 -0.264 1.00 85.06 89 LEU A O 1
ATOM 723 N N . ASP A 1 90 ? 4.911 -3.502 -1.216 1.00 85.00 90 ASP A N 1
ATOM 724 C CA . ASP A 1 90 ? 4.277 -4.706 -0.675 1.00 85.00 90 ASP A CA 1
ATOM 725 C C . ASP A 1 90 ? 5.219 -5.368 0.319 1.00 85.00 90 ASP A C 1
ATOM 727 O O . ASP A 1 90 ? 6.114 -6.105 -0.087 1.00 85.00 90 ASP A O 1
ATOM 731 N N . GLU A 1 91 ? 5.126 -4.985 1.594 1.00 79.44 91 GLU A N 1
ATOM 732 C CA . GLU A 1 91 ? 6.072 -5.408 2.636 1.00 79.44 91 GLU A CA 1
ATOM 733 C C . GLU A 1 91 ? 7.553 -5.212 2.261 1.00 79.44 91 GLU A C 1
ATOM 735 O O . GLU A 1 91 ? 8.451 -5.843 2.808 1.00 79.44 91 GLU A O 1
ATOM 740 N N . ALA A 1 92 ? 7.835 -4.290 1.342 1.00 70.31 92 ALA A N 1
ATOM 741 C CA . ALA A 1 92 ? 9.147 -4.145 0.719 1.00 70.31 92 ALA A CA 1
ATOM 742 C C . ALA A 1 92 ? 10.267 -3.715 1.682 1.00 70.31 92 ALA A C 1
ATOM 744 O O . ALA A 1 92 ? 11.431 -3.745 1.304 1.00 70.31 92 ALA A O 1
ATOM 745 N N . ALA A 1 93 ? 9.920 -3.278 2.894 1.00 68.62 93 ALA A N 1
ATOM 746 C CA . ALA A 1 93 ? 10.864 -2.896 3.940 1.00 68.62 93 ALA A CA 1
ATOM 747 C C . ALA A 1 93 ? 10.981 -3.950 5.056 1.00 68.62 93 ALA A C 1
ATOM 749 O O . ALA A 1 93 ? 11.776 -3.778 5.972 1.00 68.62 93 ALA A O 1
ATOM 750 N N . SER A 1 94 ? 10.202 -5.037 5.015 1.00 70.06 94 SER A N 1
ATOM 751 C CA . SER A 1 94 ? 10.152 -6.003 6.119 1.00 70.06 94 SER A CA 1
ATOM 752 C C . SER A 1 94 ? 11.438 -6.815 6.279 1.00 70.06 94 SER A C 1
ATOM 754 O O . SER A 1 94 ? 11.722 -7.259 7.391 1.00 70.06 94 SER A O 1
ATOM 756 N N . ALA A 1 95 ? 12.225 -6.979 5.211 1.00 66.81 95 ALA A N 1
ATOM 757 C CA . ALA A 1 95 ? 13.485 -7.718 5.254 1.00 66.81 95 ALA A CA 1
ATOM 758 C C . ALA A 1 95 ? 14.716 -6.815 5.452 1.00 66.81 95 ALA A C 1
ATOM 760 O O . ALA A 1 95 ? 15.817 -7.335 5.607 1.00 66.81 95 ALA A O 1
ATOM 761 N N . LEU A 1 96 ? 14.541 -5.488 5.481 1.00 69.38 96 LEU A N 1
ATOM 762 C CA . LEU A 1 96 ? 15.630 -4.535 5.691 1.00 69.38 96 LEU A CA 1
ATOM 763 C C . LEU A 1 96 ? 16.023 -4.439 7.173 1.00 69.38 96 LEU A C 1
ATOM 765 O O . LEU A 1 96 ? 15.169 -4.492 8.070 1.00 69.38 96 LEU A O 1
ATOM 769 N N . ASP A 1 97 ? 17.322 -4.258 7.422 1.00 72.81 97 ASP A N 1
ATOM 770 C CA . ASP A 1 97 ? 17.832 -3.806 8.714 1.00 72.81 97 ASP A CA 1
ATOM 771 C C . ASP A 1 97 ? 17.420 -2.349 9.034 1.00 72.81 97 ASP A C 1
ATOM 773 O O . ASP A 1 97 ? 16.910 -1.604 8.195 1.00 72.81 97 ASP A O 1
ATOM 777 N N . THR A 1 98 ? 17.616 -1.924 10.288 1.00 70.75 98 THR A N 1
ATOM 778 C CA . THR A 1 98 ? 17.179 -0.593 10.764 1.00 70.75 98 THR A CA 1
ATOM 779 C C . THR A 1 98 ? 17.852 0.569 10.021 1.00 70.75 98 THR A C 1
ATOM 781 O O . THR A 1 98 ? 17.260 1.642 9.892 1.00 70.75 98 THR A O 1
ATOM 784 N N . GLU A 1 99 ? 19.082 0.382 9.541 1.00 67.50 99 GLU A N 1
ATOM 785 C CA . GLU A 1 99 ? 19.825 1.427 8.831 1.00 67.50 99 GLU A CA 1
ATOM 786 C C . GLU A 1 99 ? 19.366 1.542 7.371 1.00 67.50 99 GLU A C 1
ATOM 788 O O . GLU A 1 99 ? 19.086 2.635 6.876 1.00 67.50 99 GLU A O 1
ATOM 793 N N . SER A 1 100 ? 19.174 0.409 6.698 1.00 64.62 100 SER A N 1
ATOM 794 C CA . SER A 1 100 ? 18.633 0.335 5.342 1.00 64.62 100 SER A CA 1
ATOM 795 C C . SER A 1 100 ? 17.183 0.817 5.286 1.00 64.62 100 SER A C 1
ATOM 797 O O . SER A 1 100 ? 16.819 1.517 4.338 1.00 64.62 100 SER A O 1
ATOM 799 N N . GLU A 1 101 ? 16.368 0.530 6.312 1.00 69.62 101 GLU A N 1
ATOM 800 C CA . GLU A 1 101 ? 15.019 1.099 6.456 1.00 69.62 101 GLU A CA 1
ATOM 801 C C . GLU A 1 101 ? 15.058 2.633 6.471 1.00 69.62 101 GLU A C 1
ATOM 803 O O . GLU A 1 101 ? 14.268 3.263 5.769 1.00 69.62 101 GLU A O 1
ATOM 808 N N . ARG A 1 102 ? 15.991 3.257 7.209 1.00 67.25 102 ARG A N 1
ATOM 809 C CA . ARG A 1 102 ? 16.121 4.725 7.231 1.00 67.25 102 ARG A CA 1
ATOM 810 C C . ARG A 1 102 ? 16.456 5.296 5.865 1.00 67.25 102 ARG A C 1
ATOM 812 O O . ARG A 1 102 ? 15.850 6.287 5.469 1.00 67.25 102 ARG A O 1
ATOM 819 N N . ILE A 1 103 ? 17.397 4.690 5.145 1.00 62.50 103 ILE A N 1
ATOM 820 C CA . ILE A 1 103 ? 17.792 5.154 3.807 1.00 62.50 103 ILE A CA 1
ATOM 821 C C . ILE A 1 103 ? 16.595 5.096 2.856 1.00 62.50 103 ILE A C 1
ATOM 823 O O . ILE A 1 103 ? 16.349 6.042 2.108 1.00 62.50 103 ILE A O 1
ATOM 827 N N . VAL A 1 104 ? 15.811 4.018 2.920 1.00 65.25 104 VAL A N 1
ATOM 828 C CA . VAL A 1 104 ? 14.574 3.882 2.145 1.00 65.25 104 VAL A CA 1
ATOM 829 C C . VAL A 1 104 ? 13.547 4.928 2.563 1.00 65.25 104 VAL A C 1
ATOM 831 O O . VAL A 1 104 ? 12.970 5.575 1.695 1.00 65.25 104 VAL A O 1
ATOM 834 N N . GLN A 1 105 ? 13.361 5.157 3.861 1.00 66.56 105 GLN A N 1
ATOM 835 C CA . GLN A 1 105 ? 12.427 6.158 4.374 1.00 66.56 105 GLN A CA 1
ATOM 836 C C . GLN A 1 105 ? 12.813 7.573 3.925 1.00 66.56 105 GLN A C 1
ATOM 838 O O . GLN A 1 105 ? 11.951 8.349 3.524 1.00 66.56 105 GLN A O 1
ATOM 843 N N . ILE A 1 106 ? 14.109 7.896 3.917 1.00 63.47 106 ILE A N 1
ATOM 844 C CA . ILE A 1 106 ? 14.638 9.163 3.400 1.00 63.47 106 ILE A CA 1
ATOM 845 C C . ILE A 1 106 ? 14.445 9.243 1.888 1.00 63.47 106 ILE A C 1
ATOM 847 O O . ILE A 1 106 ? 14.073 10.293 1.384 1.00 63.47 106 ILE A O 1
ATOM 851 N N . ALA A 1 107 ? 14.642 8.159 1.142 1.00 60.91 107 ALA A N 1
ATOM 852 C CA . ALA A 1 107 ? 14.417 8.159 -0.300 1.00 60.91 107 ALA A CA 1
ATOM 853 C C . ALA A 1 107 ? 12.920 8.278 -0.657 1.00 60.91 107 ALA A C 1
ATOM 855 O O . ALA A 1 107 ? 12.568 8.895 -1.660 1.00 60.91 107 ALA A O 1
ATOM 856 N N . LEU A 1 108 ? 12.032 7.740 0.184 1.00 63.81 108 LEU A N 1
ATOM 857 C CA . LEU A 1 108 ? 10.578 7.878 0.069 1.00 63.81 108 LEU A CA 1
ATOM 858 C C . LEU A 1 108 ? 10.084 9.263 0.513 1.00 63.81 108 LEU A C 1
ATOM 860 O O . LEU A 1 108 ? 9.173 9.803 -0.107 1.00 63.81 108 LEU A O 1
ATOM 864 N N . GLY A 1 109 ? 10.674 9.842 1.563 1.00 59.72 109 GLY A N 1
ATOM 865 C CA . GLY A 1 109 ? 10.302 11.149 2.120 1.00 59.72 109 GLY A CA 1
ATOM 866 C C . GLY A 1 109 ? 11.006 12.346 1.472 1.00 59.72 109 GLY A C 1
ATOM 867 O O . GLY A 1 109 ? 10.481 13.454 1.486 1.00 59.72 109 GLY A O 1
ATOM 868 N N . GLY A 1 110 ? 12.184 12.125 0.892 1.00 51.94 110 GLY A N 1
ATOM 869 C CA . GLY A 1 110 ? 13.046 13.121 0.253 1.00 51.94 110 GLY A CA 1
ATOM 870 C C . GLY A 1 110 ? 12.872 13.211 -1.262 1.00 51.94 110 GLY A C 1
ATOM 871 O O . GLY A 1 110 ? 13.303 14.193 -1.859 1.00 51.94 110 GLY A O 1
ATOM 872 N N . ALA A 1 111 ? 12.177 12.258 -1.895 1.00 47.72 111 ALA A N 1
ATOM 873 C CA . ALA A 1 111 ? 11.799 12.325 -3.312 1.00 47.72 111 ALA A CA 1
ATOM 874 C C . ALA A 1 111 ? 10.638 13.304 -3.590 1.00 47.72 111 ALA A C 1
ATOM 876 O O . ALA A 1 111 ? 9.841 13.096 -4.504 1.00 47.72 111 ALA A O 1
ATOM 877 N N . SER A 1 112 ? 10.573 14.407 -2.845 1.00 44.22 112 SER A N 1
ATOM 878 C CA . SER A 1 112 ? 9.694 15.559 -3.078 1.00 44.22 112 SER A CA 1
ATOM 879 C C . SER A 1 112 ? 10.152 16.396 -4.2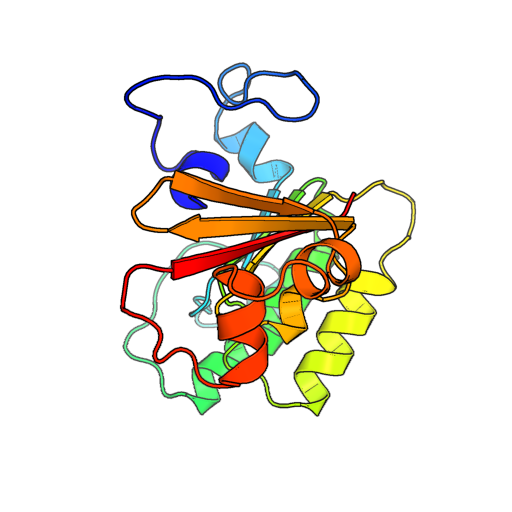83 1.00 44.22 112 SER A C 1
ATOM 881 O O . SER A 1 112 ? 10.083 17.624 -4.264 1.00 44.22 112 SER A O 1
ATOM 883 N N . THR A 1 113 ? 10.678 15.763 -5.334 1.00 47.22 113 THR A N 1
ATOM 884 C CA . THR A 1 113 ? 11.249 16.460 -6.487 1.00 47.22 113 THR A CA 1
ATOM 885 C C . THR A 1 113 ? 10.286 16.401 -7.674 1.00 47.22 113 THR A C 1
ATOM 887 O O . THR A 1 113 ? 10.058 15.359 -8.278 1.00 47.22 113 THR A O 1
ATOM 890 N N . SER A 1 114 ? 9.740 17.564 -8.036 1.00 53.19 114 SER A N 1
ATOM 891 C CA . SER A 1 114 ? 9.025 17.912 -9.282 1.00 53.19 114 SER A CA 1
ATOM 892 C C . SER A 1 114 ? 7.655 17.279 -9.602 1.00 53.19 114 SER A C 1
ATOM 894 O O . SER A 1 114 ? 6.827 17.974 -10.194 1.00 53.19 114 SER A O 1
ATOM 896 N N . ARG A 1 115 ? 7.343 16.036 -9.203 1.00 59.44 115 ARG A N 1
ATOM 897 C CA . ARG A 1 115 ? 6.049 15.378 -9.496 1.00 59.44 115 ARG A CA 1
ATOM 898 C C . ARG A 1 115 ? 5.386 14.859 -8.217 1.00 59.44 115 ARG A C 1
ATOM 900 O O . ARG A 1 115 ? 6.029 14.207 -7.404 1.00 59.44 115 ARG A O 1
ATOM 907 N N . LYS A 1 116 ? 4.081 15.121 -8.046 1.00 71.06 116 LYS A N 1
ATOM 908 C CA . LYS A 1 116 ? 3.281 14.629 -6.909 1.00 71.06 116 LYS A CA 1
ATOM 909 C C . LYS A 1 116 ? 3.116 13.102 -6.995 1.00 71.06 116 LYS A C 1
ATOM 911 O O . LYS A 1 116 ? 2.217 12.609 -7.685 1.00 71.06 116 LYS A O 1
ATOM 916 N N . ARG A 1 117 ? 4.040 12.367 -6.372 1.00 82.75 117 ARG A N 1
ATOM 917 C CA . ARG A 1 117 ? 4.085 10.900 -6.331 1.00 82.75 117 ARG A CA 1
ATOM 918 C C . ARG A 1 117 ? 3.172 10.379 -5.231 1.00 82.75 117 ARG A C 1
ATOM 920 O O . ARG A 1 117 ? 3.382 10.668 -4.061 1.00 82.75 117 ARG A O 1
ATOM 927 N N . ARG A 1 118 ? 2.221 9.523 -5.601 1.00 86.19 118 ARG A N 1
ATOM 928 C CA . ARG A 1 118 ? 1.339 8.850 -4.642 1.00 86.19 118 ARG A CA 1
ATOM 929 C C . ARG A 1 118 ? 1.950 7.522 -4.229 1.00 86.19 118 ARG A C 1
ATOM 931 O O . ARG A 1 118 ? 2.210 6.678 -5.084 1.00 86.19 118 ARG A O 1
ATOM 938 N N . THR A 1 119 ? 2.148 7.321 -2.937 1.00 85.31 119 THR A N 1
ATOM 939 C CA . THR A 1 119 ? 2.709 6.083 -2.391 1.00 85.31 119 THR A CA 1
ATOM 940 C C . THR A 1 119 ? 1.635 5.317 -1.631 1.00 85.31 119 THR A C 1
ATOM 942 O O . THR A 1 119 ? 0.922 5.889 -0.810 1.00 85.31 119 THR A O 1
ATOM 945 N N . VAL A 1 120 ? 1.517 4.021 -1.911 1.00 86.81 120 VAL A N 1
ATOM 946 C CA . VAL A 1 120 ? 0.669 3.079 -1.175 1.00 86.81 120 VAL A CA 1
ATOM 947 C C . VAL A 1 120 ? 1.569 1.971 -0.648 1.00 86.81 120 VAL A C 1
ATOM 949 O O . VAL A 1 120 ? 2.221 1.280 -1.429 1.00 86.81 120 VAL A O 1
ATOM 952 N N . ALA A 1 121 ? 1.609 1.800 0.668 1.00 85.19 121 ALA A N 1
ATOM 953 C CA . ALA A 1 121 ? 2.434 0.801 1.329 1.00 85.19 121 ALA A CA 1
ATOM 954 C C . ALA A 1 121 ? 1.557 -0.181 2.105 1.00 85.19 121 ALA A C 1
ATOM 956 O O . ALA A 1 121 ? 0.907 0.202 3.074 1.00 85.19 121 ALA A O 1
ATOM 957 N N . VAL A 1 122 ? 1.551 -1.446 1.690 1.00 86.00 122 VAL A N 1
ATOM 958 C CA . VAL A 1 122 ? 1.023 -2.554 2.490 1.00 86.00 122 VAL A CA 1
ATOM 959 C C . VAL A 1 122 ? 2.111 -2.949 3.471 1.00 86.00 122 VAL A C 1
ATOM 961 O O . VAL A 1 122 ? 3.237 -3.243 3.062 1.00 86.00 122 VAL A O 1
ATOM 964 N N . ALA A 1 123 ? 1.797 -2.921 4.759 1.00 79.50 123 ALA A N 1
ATOM 965 C CA . ALA A 1 123 ? 2.780 -3.213 5.779 1.00 79.50 123 ALA A CA 1
ATOM 966 C C . ALA A 1 123 ? 2.215 -4.108 6.870 1.00 79.50 123 ALA A C 1
ATOM 968 O O . ALA A 1 123 ? 1.108 -3.921 7.376 1.00 79.50 123 ALA A O 1
ATOM 969 N N . HIS A 1 124 ? 3.070 -5.029 7.284 1.00 76.69 124 HIS A N 1
ATOM 970 C CA . HIS A 1 124 ? 2.947 -5.738 8.542 1.00 76.69 124 HIS A CA 1
ATOM 971 C C . HIS A 1 124 ? 3.715 -4.990 9.646 1.00 76.69 124 HIS A C 1
ATOM 973 O O . HIS A 1 124 ? 3.252 -4.894 10.778 1.00 76.69 124 HIS A O 1
ATOM 979 N N . ARG A 1 125 ? 4.829 -4.322 9.316 1.00 74.62 125 ARG A N 1
ATOM 980 C CA . ARG A 1 125 ? 5.547 -3.434 10.245 1.00 74.62 125 ARG A CA 1
ATOM 981 C C . ARG A 1 125 ? 4.891 -2.054 10.325 1.00 74.62 125 ARG A C 1
ATOM 983 O O . ARG A 1 125 ? 4.910 -1.282 9.372 1.00 74.62 125 ARG A O 1
ATOM 990 N N . LEU A 1 126 ? 4.409 -1.687 11.511 1.00 76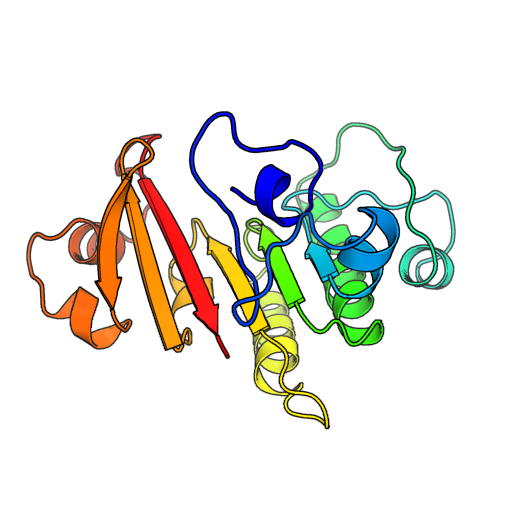.19 126 LEU A N 1
ATOM 991 C CA . LEU A 1 126 ? 3.735 -0.401 11.747 1.00 76.19 126 LEU A CA 1
ATOM 992 C C . LEU A 1 126 ? 4.632 0.828 11.530 1.00 76.19 126 LEU A C 1
ATOM 994 O O . LEU A 1 126 ? 4.128 1.914 11.261 1.00 76.19 126 LEU A O 1
ATOM 998 N N . ARG A 1 127 ? 5.960 0.673 11.613 1.00 76.06 127 ARG A N 1
ATOM 999 C CA . ARG A 1 127 ? 6.912 1.765 11.345 1.00 76.06 127 ARG A CA 1
ATOM 1000 C C . ARG A 1 127 ? 6.836 2.263 9.902 1.00 76.06 127 ARG A C 1
ATOM 1002 O O . ARG A 1 127 ? 6.955 3.460 9.683 1.00 76.06 127 ARG A O 1
ATOM 1009 N N . THR A 1 128 ? 6.589 1.373 8.942 1.00 74.00 128 THR A N 1
ATOM 1010 C CA . THR A 1 128 ? 6.563 1.706 7.509 1.00 74.00 128 THR A CA 1
ATOM 1011 C C . THR A 1 128 ? 5.416 2.651 7.148 1.00 74.00 128 THR A C 1
ATOM 1013 O O . THR A 1 128 ? 5.553 3.467 6.244 1.00 74.00 128 THR A O 1
ATOM 1016 N N . VAL A 1 129 ? 4.292 2.568 7.867 1.00 81.25 129 VAL A N 1
ATOM 1017 C CA . VAL A 1 129 ? 3.092 3.384 7.614 1.00 81.25 129 VAL A CA 1
ATOM 1018 C C . VAL A 1 129 ? 2.938 4.547 8.594 1.00 81.25 129 VAL A C 1
ATOM 1020 O O . VAL A 1 129 ? 1.950 5.265 8.517 1.00 81.25 129 VAL A O 1
ATOM 1023 N N . ARG A 1 130 ? 3.895 4.750 9.511 1.00 82.62 130 ARG A N 1
ATOM 1024 C CA . ARG A 1 130 ? 3.816 5.793 10.546 1.00 82.62 130 ARG A CA 1
ATOM 1025 C C . ARG A 1 130 ? 3.694 7.200 9.958 1.00 82.62 130 ARG A C 1
ATOM 1027 O O . ARG A 1 130 ? 2.887 7.979 10.444 1.00 82.62 130 ARG A O 1
ATOM 1034 N N . ASP A 1 131 ? 4.465 7.497 8.914 1.00 81.00 131 ASP A N 1
ATOM 1035 C C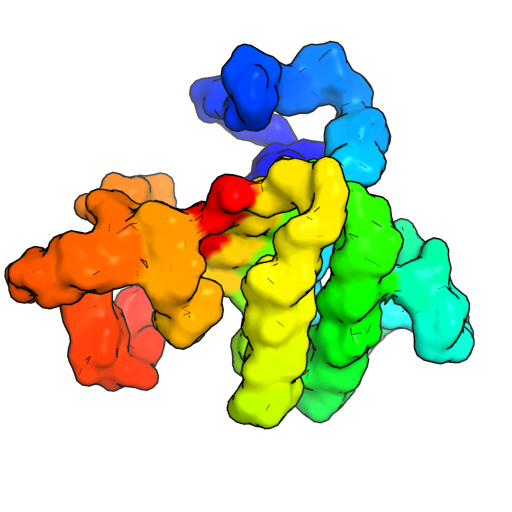A . ASP A 1 131 ? 4.516 8.825 8.280 1.00 81.00 131 ASP A CA 1
ATOM 1036 C C . ASP A 1 131 ? 3.543 8.955 7.091 1.00 81.00 131 ASP A C 1
ATOM 1038 O O . ASP A 1 131 ? 3.781 9.746 6.167 1.00 81.00 131 ASP A O 1
ATOM 1042 N N . ALA A 1 132 ? 2.516 8.100 7.051 1.00 84.50 132 ALA A N 1
ATOM 1043 C CA . ALA A 1 132 ? 1.473 8.130 6.037 1.00 84.50 132 ALA A CA 1
ATOM 1044 C C . ALA A 1 132 ? 0.455 9.234 6.345 1.00 84.50 132 ALA A C 1
ATOM 1046 O O . ALA A 1 132 ? 0.088 9.445 7.500 1.00 84.50 132 ALA A O 1
ATOM 1047 N N . ASP A 1 133 ? -0.052 9.881 5.295 1.00 86.62 133 ASP A N 1
ATOM 1048 C CA . ASP A 1 133 ? -1.116 10.884 5.409 1.00 86.62 133 ASP A CA 1
ATOM 1049 C C . ASP A 1 133 ? -2.429 10.237 5.878 1.00 86.62 133 ASP A C 1
ATOM 1051 O O . ASP A 1 133 ? -3.245 10.867 6.543 1.00 86.62 133 ASP A O 1
ATOM 1055 N N . CYS A 1 134 ? -2.645 8.967 5.522 1.00 90.31 134 CYS A N 1
ATOM 1056 C CA . CYS A 1 134 ? -3.772 8.165 5.984 1.00 90.31 134 CYS A CA 1
ATOM 1057 C C . CYS A 1 134 ? -3.385 6.683 6.046 1.00 90.31 134 CYS A C 1
ATOM 1059 O O . CYS A 1 134 ? -2.697 6.170 5.161 1.00 90.31 134 CYS A O 1
ATOM 1061 N N . ILE A 1 135 ? -3.843 5.986 7.080 1.00 91.12 135 ILE A N 1
ATOM 1062 C CA . ILE A 1 135 ? -3.648 4.556 7.298 1.00 91.12 135 ILE A CA 1
ATOM 1063 C C . ILE A 1 135 ? -5.018 3.886 7.270 1.00 91.12 135 ILE A C 1
ATOM 1065 O O . ILE A 1 135 ? -5.906 4.260 8.028 1.00 91.12 135 ILE A O 1
ATOM 1069 N N . PHE A 1 136 ? -5.174 2.863 6.433 1.00 91.75 136 PHE A N 1
ATOM 1070 C CA . PHE A 1 136 ? -6.346 1.994 6.398 1.00 91.75 136 PHE A CA 1
ATOM 1071 C C . PHE A 1 136 ? -6.039 0.681 7.110 1.00 91.75 136 PHE A C 1
ATOM 1073 O O . PHE A 1 136 ? -5.072 -0.009 6.775 1.00 91.75 136 PHE A O 1
ATOM 1080 N N . VAL A 1 137 ? -6.881 0.314 8.068 1.00 90.19 137 VAL A N 1
ATOM 1081 C CA . VAL A 1 137 ? -6.740 -0.902 8.868 1.00 90.19 137 VAL A CA 1
ATOM 1082 C C . VAL A 1 137 ? -7.665 -1.963 8.298 1.00 90.19 137 VAL A C 1
ATOM 1084 O O . VAL A 1 137 ? -8.884 -1.786 8.279 1.00 90.19 137 VAL A O 1
ATOM 1087 N N . PHE A 1 138 ? -7.093 -3.066 7.823 1.00 88.19 138 PHE A N 1
ATOM 1088 C CA . PHE A 1 138 ? -7.846 -4.175 7.257 1.00 88.19 138 PHE A CA 1
ATOM 1089 C C . PHE A 1 138 ? -8.003 -5.308 8.265 1.00 88.19 138 PHE A C 1
ATOM 1091 O O . PHE A 1 138 ? -7.047 -5.693 8.933 1.00 88.19 138 PHE A O 1
ATOM 1098 N N . GLN A 1 139 ? -9.200 -5.890 8.308 1.00 86.19 139 GLN A N 1
ATOM 1099 C CA . GLN A 1 139 ? -9.485 -7.133 9.014 1.00 86.19 139 GLN A CA 1
ATOM 1100 C C . GLN A 1 139 ? -10.478 -7.959 8.195 1.00 86.19 139 GLN A C 1
ATOM 1102 O O . GLN A 1 139 ? -11.516 -7.449 7.769 1.00 86.19 139 GLN A O 1
ATOM 1107 N N . ALA A 1 140 ? -10.153 -9.232 7.944 1.00 83.88 140 ALA A N 1
ATOM 1108 C CA . ALA A 1 140 ? -11.022 -10.158 7.205 1.00 83.88 140 ALA A CA 1
ATOM 1109 C C . A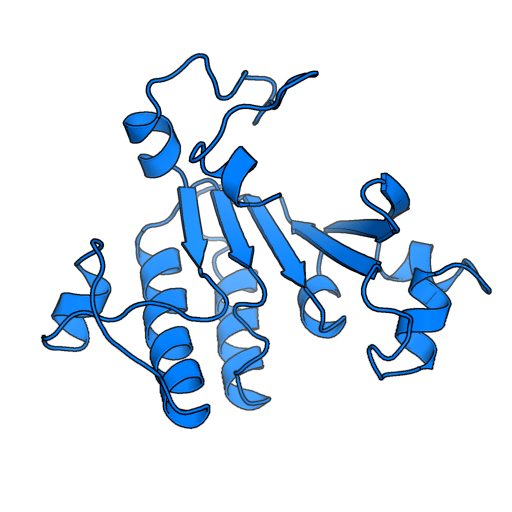LA A 1 140 ? -11.526 -9.593 5.853 1.00 83.88 140 ALA A C 1
ATOM 1111 O O . ALA A 1 140 ? -12.691 -9.736 5.483 1.00 83.88 140 ALA A O 1
ATOM 1112 N N . GLY A 1 141 ? -10.640 -8.906 5.119 1.00 82.69 141 GLY A N 1
ATOM 1113 C CA . GLY A 1 141 ? -10.933 -8.344 3.796 1.00 82.69 141 GLY A CA 1
ATOM 1114 C C . GLY A 1 141 ? -11.767 -7.056 3.792 1.00 82.69 141 GLY A C 1
ATOM 1115 O O . GLY A 1 141 ? -12.165 -6.605 2.720 1.00 82.69 141 GLY A O 1
ATOM 1116 N N . ARG A 1 142 ? -12.029 -6.447 4.955 1.00 85.69 142 ARG A N 1
ATOM 1117 C CA . ARG A 1 142 ? -12.751 -5.171 5.083 1.00 85.69 142 ARG A CA 1
ATOM 1118 C C . ARG A 1 142 ? -11.895 -4.128 5.787 1.00 85.69 142 ARG A C 1
ATOM 1120 O O . ARG A 1 142 ? -11.054 -4.480 6.609 1.00 85.69 142 ARG A O 1
ATOM 1127 N N . ILE A 1 143 ? -12.134 -2.856 5.478 1.00 90.31 143 ILE A N 1
ATOM 1128 C CA . ILE A 1 143 ? -11.549 -1.737 6.221 1.00 90.31 143 ILE A CA 1
ATOM 1129 C C . ILE A 1 143 ? -12.365 -1.572 7.502 1.00 90.31 143 ILE A C 1
ATOM 1131 O O . ILE A 1 143 ? -13.566 -1.313 7.431 1.00 90.31 143 ILE A O 1
ATOM 1135 N N . VAL A 1 144 ? -11.723 -1.769 8.649 1.00 91.56 144 VAL A N 1
ATOM 1136 C CA . VAL A 1 144 ? -12.343 -1.615 9.974 1.00 91.56 144 VAL A CA 1
ATOM 1137 C C . VAL A 1 144 ? -12.032 -0.266 10.606 1.00 91.56 144 VAL A C 1
ATOM 1139 O O . VAL A 1 144 ? -12.767 0.166 11.487 1.00 91.56 144 VAL A O 1
ATOM 1142 N N . ASP A 1 145 ? -10.971 0.402 10.150 1.00 91.94 145 ASP A N 1
ATOM 1143 C CA . ASP A 1 145 ? -10.610 1.734 10.619 1.00 91.94 145 ASP A CA 1
ATOM 1144 C C . ASP A 1 145 ? -9.792 2.512 9.572 1.00 91.94 145 ASP A C 1
ATOM 1146 O O . ASP A 1 145 ? -9.152 1.910 8.702 1.00 91.94 145 ASP A O 1
ATOM 1150 N N . ALA A 1 146 ? -9.819 3.842 9.650 1.00 93.50 146 ALA A N 1
ATOM 1151 C CA . ALA A 1 146 ? -9.019 4.742 8.830 1.00 93.50 146 ALA A CA 1
ATOM 1152 C C . ALA A 1 146 ? -8.749 6.081 9.537 1.00 93.50 146 ALA A C 1
ATOM 1154 O O . ALA A 1 146 ? -9.638 6.629 10.195 1.00 93.50 146 ALA A O 1
ATOM 1155 N N . GLY A 1 147 ? -7.541 6.616 9.364 1.00 92.69 147 GLY A N 1
ATOM 1156 C CA . GLY A 1 147 ? -7.132 7.908 9.923 1.00 92.69 147 GLY A CA 1
ATOM 1157 C C . GLY A 1 147 ? -5.623 8.122 9.868 1.00 92.69 147 GLY A C 1
ATOM 1158 O O . GLY A 1 147 ? -4.891 7.311 9.295 1.00 92.69 147 GLY A O 1
ATOM 1159 N N . THR A 1 148 ? -5.145 9.208 10.467 1.00 91.88 148 THR A N 1
ATOM 1160 C CA . THR A 1 148 ? -3.706 9.414 10.689 1.00 91.88 148 THR A CA 1
ATOM 1161 C C . THR A 1 148 ? -3.174 8.468 11.770 1.00 91.88 148 THR A C 1
ATOM 1163 O O . THR A 1 148 ? -3.933 7.839 12.513 1.00 91.88 148 THR A O 1
ATOM 1166 N N . HIS A 1 149 ? -1.847 8.363 11.889 1.00 89.50 149 HIS A N 1
ATOM 1167 C CA . HIS A 1 149 ? -1.232 7.570 12.956 1.00 89.50 149 HIS A CA 1
ATOM 1168 C C . HIS A 1 149 ? -1.702 8.004 14.353 1.00 89.50 149 HIS A C 1
ATOM 1170 O O . HIS A 1 149 ? -1.974 7.154 15.198 1.00 89.50 149 HIS A O 1
ATOM 1176 N N . GLU A 1 150 ? -1.815 9.312 14.579 1.00 91.00 150 GLU A N 1
ATOM 1177 C CA . GLU A 1 150 ? -2.221 9.894 15.859 1.00 91.00 150 GLU A CA 1
ATOM 1178 C C . GLU A 1 150 ? -3.703 9.621 16.143 1.00 91.00 150 GLU A C 1
ATOM 1180 O O . GLU A 1 150 ? -4.032 9.065 17.190 1.00 91.00 150 GLU A O 1
ATOM 1185 N N . GLU A 1 151 ? -4.583 9.877 15.170 1.00 92.06 151 GLU A N 1
ATOM 1186 C CA . GLU A 1 151 ? -6.028 9.632 15.296 1.00 92.06 151 GLU A CA 1
ATOM 1187 C C . GLU A 1 151 ? -6.353 8.165 15.607 1.00 92.06 151 GLU A C 1
ATOM 1189 O O . GLU A 1 151 ? -7.261 7.871 16.386 1.00 92.06 151 GLU A O 1
ATOM 1194 N N . LEU A 1 152 ? -5.623 7.225 14.999 1.00 89.94 152 LEU A N 1
ATOM 1195 C CA . LEU A 1 152 ? -5.827 5.795 15.236 1.00 89.94 152 LEU A CA 1
ATOM 1196 C C . LEU A 1 152 ? -5.274 5.335 16.593 1.00 89.94 152 LEU A C 1
ATOM 1198 O O . LEU A 1 152 ? -5.776 4.364 17.160 1.00 89.94 152 LEU A O 1
ATOM 1202 N N . LEU A 1 153 ? -4.258 6.014 17.133 1.00 88.69 153 LEU A N 1
ATOM 1203 C CA . LEU A 1 153 ? -3.709 5.729 18.463 1.00 88.69 153 LEU A CA 1
ATOM 1204 C C . LEU A 1 153 ? -4.605 6.235 19.598 1.00 88.69 153 LEU A C 1
ATOM 1206 O O . LEU A 1 153 ? -4.607 5.654 20.684 1.00 88.69 153 LEU A O 1
ATOM 1210 N N . GLU A 1 154 ? -5.380 7.292 19.371 1.00 91.06 154 GLU A N 1
ATOM 1211 C CA . GLU A 1 154 ? -6.326 7.805 20.368 1.00 91.06 154 GLU A CA 1
ATOM 1212 C C . GLU A 1 154 ? -7.502 6.846 20.610 1.00 91.06 154 GLU A C 1
ATOM 1214 O O . GLU A 1 154 ? -8.080 6.808 21.702 1.00 91.06 154 GLU A O 1
ATOM 1219 N N . ARG A 1 155 ? -7.822 5.999 19.625 1.00 89.62 155 ARG A N 1
ATOM 1220 C CA . ARG A 1 155 ? -8.920 5.023 19.673 1.00 89.62 155 ARG A CA 1
ATOM 1221 C C . ARG A 1 155 ? -8.528 3.773 20.458 1.00 89.62 155 ARG A C 1
ATOM 1223 O O . ARG A 1 155 ? -8.303 2.695 19.907 1.00 89.62 155 ARG A O 1
ATOM 1230 N N . ARG A 1 156 ? -8.451 3.909 21.783 1.00 81.12 156 ARG A N 1
ATOM 1231 C CA . ARG A 1 156 ? -8.128 2.795 22.689 1.00 81.12 156 ARG A CA 1
ATOM 1232 C C . ARG A 1 156 ? -9.060 1.599 22.469 1.00 81.12 156 ARG A C 1
ATOM 1234 O O . ARG A 1 156 ? -10.275 1.755 22.406 1.00 81.12 156 ARG A O 1
ATOM 1241 N N . GLY A 1 157 ? -8.477 0.403 22.390 1.00 79.38 157 GLY A N 1
ATOM 1242 C CA . GLY A 1 157 ? -9.195 -0.853 22.147 1.00 79.38 157 GLY A CA 1
ATOM 1243 C C . GLY A 1 157 ? -9.531 -1.135 20.677 1.00 79.38 157 GLY A C 1
ATOM 1244 O O . GLY A 1 157 ? -9.994 -2.232 20.373 1.00 79.38 157 GLY A O 1
ATOM 1245 N N . ALA A 1 158 ? -9.279 -0.195 19.756 1.00 83.94 158 ALA A N 1
ATOM 1246 C CA . ALA A 1 158 ? -9.359 -0.466 18.324 1.00 83.94 158 ALA A CA 1
ATOM 1247 C C . ALA A 1 158 ? -8.201 -1.369 17.867 1.00 83.94 158 ALA A C 1
ATOM 1249 O O . ALA A 1 158 ? -7.131 -1.402 18.481 1.00 83.94 158 ALA A O 1
ATOM 1250 N N . LEU A 1 159 ? -8.395 -2.068 16.743 1.00 84.75 159 LEU A N 1
ATOM 1251 C CA . LEU A 1 159 ? -7.417 -3.024 16.217 1.00 84.75 159 LEU A CA 1
ATOM 1252 C C . LEU A 1 159 ? -6.032 -2.388 16.027 1.00 84.75 159 LEU A C 1
ATOM 1254 O O . LEU A 1 159 ? -5.033 -2.974 16.427 1.00 84.75 159 LEU A O 1
ATOM 1258 N N . PHE A 1 160 ? -5.970 -1.170 15.481 1.00 85.88 160 PHE A N 1
ATOM 1259 C CA . PHE A 1 160 ? -4.701 -0.467 15.279 1.00 85.88 160 PHE A CA 1
ATOM 1260 C C . PHE A 1 160 ? -3.965 -0.174 16.589 1.00 85.88 160 PHE A C 1
ATOM 1262 O O . PHE A 1 160 ? -2.762 -0.407 16.691 1.00 85.88 160 PHE A O 1
ATOM 1269 N N . PHE A 1 161 ? -4.690 0.293 17.606 1.00 86.50 161 PHE A N 1
ATOM 1270 C CA . PHE A 1 161 ? -4.128 0.565 18.924 1.00 86.50 161 PHE A CA 1
ATOM 1271 C C . PHE A 1 161 ? -3.536 -0.704 19.555 1.00 86.50 161 PHE A C 1
ATOM 1273 O O . PHE A 1 161 ? -2.416 -0.679 20.072 1.00 86.50 161 PHE A O 1
ATOM 1280 N N . GLU A 1 162 ? -4.247 -1.830 19.460 1.00 84.69 162 GLU A N 1
ATOM 1281 C CA . GLU A 1 162 ? -3.763 -3.118 19.966 1.00 84.69 162 GLU A CA 1
ATOM 1282 C C . GLU A 1 162 ? -2.554 -3.637 19.170 1.00 84.69 162 GLU A C 1
ATOM 1284 O O . GLU A 1 162 ? -1.585 -4.099 19.776 1.00 84.69 162 GLU A O 1
ATOM 1289 N N . MET A 1 163 ? -2.534 -3.460 17.841 1.00 81.19 163 MET A N 1
ATOM 1290 C CA . MET A 1 163 ? -1.360 -3.758 17.005 1.00 81.19 163 MET A CA 1
ATOM 1291 C C . MET A 1 163 ? -0.135 -2.928 17.426 1.00 81.19 163 MET A C 1
ATOM 1293 O O . MET A 1 163 ? 0.982 -3.447 17.478 1.00 81.19 163 MET A O 1
ATOM 1297 N N . CYS A 1 164 ? -0.318 -1.640 17.745 1.00 81.56 164 CYS A N 1
ATOM 1298 C CA . CYS A 1 164 ? 0.758 -0.777 18.237 1.00 81.56 164 CYS A CA 1
ATOM 1299 C C . CYS A 1 164 ? 1.276 -1.217 19.612 1.00 81.56 164 CYS A C 1
ATOM 1301 O O . CYS A 1 164 ? 2.489 -1.212 19.834 1.00 81.56 164 CYS A O 1
ATOM 1303 N N . ARG A 1 165 ? 0.381 -1.601 20.533 1.00 81.44 165 ARG A N 1
ATOM 1304 C CA . ARG A 1 165 ? 0.757 -2.045 21.884 1.00 81.44 165 ARG A CA 1
ATOM 1305 C C . ARG A 1 165 ? 1.509 -3.363 21.887 1.00 81.44 165 ARG A C 1
ATOM 1307 O O . ARG A 1 165 ? 2.456 -3.500 22.658 1.00 81.44 165 ARG A O 1
ATOM 1314 N N . SER A 1 166 ? 1.092 -4.328 21.071 1.00 71.94 166 SER A N 1
ATOM 1315 C CA . SER A 1 166 ? 1.676 -5.667 21.109 1.00 71.94 166 SER A CA 1
ATOM 1316 C C . SER A 1 166 ? 3.101 -5.712 20.558 1.00 71.94 166 SER A C 1
ATOM 1318 O O . SER A 1 166 ? 3.817 -6.659 20.871 1.00 71.94 166 SER A O 1
ATOM 1320 N N . GLN A 1 167 ? 3.519 -4.730 19.739 1.00 58.78 167 GLN A N 1
ATOM 1321 C CA . GLN A 1 167 ? 4.798 -4.693 18.994 1.00 58.78 167 GLN A CA 1
ATOM 1322 C C . GLN A 1 167 ? 5.131 -5.989 18.221 1.00 58.78 167 GLN A C 1
ATOM 1324 O O . GLN A 1 167 ? 6.222 -6.138 17.679 1.00 58.78 167 GLN A O 1
ATOM 1329 N N . ASN A 1 168 ? 4.176 -6.912 18.139 1.00 50.97 168 ASN A N 1
ATOM 1330 C CA . ASN A 1 168 ? 4.274 -8.236 17.565 1.00 50.97 168 ASN A CA 1
ATOM 1331 C C . ASN A 1 168 ? 2.960 -8.499 16.841 1.00 50.97 168 ASN A C 1
ATOM 1333 O O . ASN A 1 168 ? 1.875 -8.406 17.423 1.00 50.97 168 ASN A O 1
ATOM 1337 N N . LEU A 1 169 ? 3.085 -8.844 15.564 1.00 51.91 169 LEU A N 1
ATOM 1338 C CA . LEU A 1 169 ? 2.013 -9.194 14.634 1.00 51.91 169 LEU A CA 1
ATOM 1339 C C . LEU A 1 169 ? 1.288 -10.503 14.975 1.00 51.91 169 LEU A C 1
ATOM 1341 O O . LEU A 1 169 ? 0.723 -11.159 14.107 1.00 51.91 169 LEU A O 1
ATOM 1345 N N . THR A 1 170 ? 1.250 -10.894 16.242 1.00 44.88 170 THR A N 1
ATOM 1346 C CA . THR A 1 170 ? 0.529 -12.084 16.692 1.00 44.88 170 THR A CA 1
ATOM 1347 C C . THR A 1 170 ? -0.957 -11.799 16.929 1.00 44.88 170 THR A C 1
ATOM 1349 O O . THR A 1 170 ? -1.614 -12.518 17.672 1.00 44.88 170 THR A O 1
ATOM 1352 N N . PHE A 1 171 ? -1.520 -10.768 16.291 1.00 45.84 171 PHE A N 1
ATOM 1353 C CA . PHE A 1 171 ? -2.967 -10.549 16.229 1.00 45.84 171 PHE A CA 1
ATOM 1354 C C . PHE A 1 171 ? -3.536 -11.119 14.928 1.00 45.84 171 PHE A C 1
ATOM 1356 O O . PHE A 1 171 ? -4.066 -10.401 14.092 1.00 45.84 171 PHE A O 1
ATOM 1363 N N . GLY A 1 172 ? -3.426 -12.445 14.800 1.00 46.25 172 GLY A N 1
ATOM 1364 C CA . GLY A 1 172 ? -4.153 -13.259 13.828 1.00 46.25 172 GLY A CA 1
ATOM 1365 C C . GLY A 1 172 ? -3.742 -13.054 12.368 1.00 46.25 172 GLY A C 1
ATOM 1366 O O . GLY A 1 172 ? -3.536 -11.948 11.890 1.00 46.25 172 GLY A O 1
ATOM 1367 N N . LEU A 1 173 ? -3.710 -14.147 11.613 1.00 51.56 173 LEU A N 1
ATOM 1368 C CA . LEU A 1 173 ? -3.438 -14.233 10.169 1.00 51.56 173 LEU A CA 1
ATOM 1369 C C . LEU A 1 173 ? -4.377 -13.398 9.251 1.00 51.56 173 LEU A C 1
ATOM 1371 O O . LEU A 1 173 ? -4.453 -13.658 8.055 1.00 51.56 173 LEU A O 1
ATOM 1375 N N . LEU A 1 174 ? -5.135 -12.427 9.776 1.00 56.16 174 LEU A N 1
ATOM 1376 C CA . LEU A 1 174 ? -6.241 -11.753 9.087 1.00 56.16 174 LEU A CA 1
ATOM 1377 C C . LEU A 1 174 ? -6.188 -10.216 9.117 1.00 56.16 174 LEU A C 1
ATOM 1379 O O . LEU A 1 174 ? -7.075 -9.600 8.517 1.00 56.16 174 LEU A O 1
ATOM 1383 N N . GLY A 1 175 ? -5.211 -9.602 9.799 1.00 69.19 175 GLY A N 1
ATOM 1384 C CA . GLY A 1 175 ? -5.088 -8.144 9.921 1.00 69.19 175 GLY A CA 1
ATOM 1385 C C . GLY A 1 175 ? -3.811 -7.577 9.295 1.00 69.19 175 GLY A C 1
ATOM 1386 O O . GLY A 1 175 ? -2.720 -8.068 9.569 1.00 69.19 175 GLY A O 1
ATOM 1387 N N . TYR A 1 176 ? -3.938 -6.528 8.478 1.00 81.69 176 TYR A N 1
ATOM 1388 C CA . TYR A 1 176 ? -2.809 -5.769 7.919 1.00 81.69 176 TYR A CA 1
ATOM 1389 C C . TYR A 1 176 ? -3.174 -4.288 7.784 1.00 81.69 176 TYR A C 1
ATOM 1391 O O . TYR A 1 176 ? -4.351 -3.922 7.817 1.00 81.69 176 TYR A O 1
ATOM 1399 N N . VAL A 1 177 ? -2.173 -3.423 7.624 1.00 84.62 177 VAL A N 1
ATOM 1400 C CA . VAL A 1 177 ? -2.387 -1.983 7.428 1.00 84.62 177 VAL A CA 1
ATOM 1401 C C . VAL A 1 177 ? -1.895 -1.536 6.060 1.00 84.62 177 VAL A C 1
ATOM 1403 O O . VAL A 1 177 ? -0.940 -2.082 5.504 1.00 84.62 177 VAL A O 1
ATOM 1406 N N . VAL A 1 178 ? -2.561 -0.524 5.515 1.00 85.81 178 VAL A N 1
ATOM 1407 C CA . VAL A 1 178 ? -2.182 0.120 4.260 1.00 85.81 178 VAL A CA 1
ATOM 1408 C C . VAL A 1 178 ? -1.988 1.604 4.512 1.00 85.81 178 VAL A C 1
ATOM 1410 O O . VAL A 1 178 ? -2.948 2.310 4.801 1.00 85.81 178 VAL A O 1
ATOM 1413 N N . GLY A 1 179 ? -0.752 2.076 4.392 1.00 82.81 179 GLY A N 1
ATOM 1414 C CA . GLY A 1 179 ? -0.429 3.497 4.437 1.00 82.81 179 GLY A CA 1
ATOM 1415 C C . GLY A 1 179 ? -0.566 4.136 3.059 1.00 82.81 179 GLY A C 1
ATOM 1416 O O . GLY A 1 179 ? -0.151 3.557 2.053 1.00 82.81 179 GLY A O 1
ATOM 1417 N N . TYR A 1 180 ? -1.119 5.341 3.019 1.00 84.50 180 TYR A N 1
ATOM 1418 C CA . TYR A 1 180 ? -1.228 6.186 1.838 1.00 84.50 180 TYR A CA 1
ATOM 1419 C C . TYR A 1 180 ? -0.525 7.524 2.074 1.00 84.50 180 TYR A C 1
ATOM 1421 O O . TYR A 1 180 ? -0.710 8.150 3.115 1.00 84.50 180 TYR A O 1
ATOM 1429 N N . LYS A 1 181 ? 0.259 7.967 1.088 1.00 83.00 181 LYS A N 1
ATOM 1430 C CA . LYS A 1 181 ? 0.933 9.269 1.083 1.00 83.00 181 LYS A CA 1
ATOM 1431 C C . LYS A 1 181 ? 0.779 9.943 -0.278 1.00 83.00 181 LYS A C 1
ATOM 1433 O O . LYS A 1 181 ? 0.959 9.278 -1.305 1.00 83.00 181 LYS A O 1
ATOM 1438 N N . SER A 1 182 ? 0.394 11.217 -0.287 1.00 77.62 182 SER A N 1
ATOM 1439 C CA . SER A 1 182 ? -0.024 11.962 -1.483 1.00 77.62 182 SER A CA 1
ATOM 1440 C C . SER A 1 182 ? 1.017 12.908 -2.053 1.00 77.62 182 SER A C 1
ATOM 1442 O O . SER A 1 182 ? 1.805 13.504 -1.294 1.00 77.62 182 SER A O 1
#

pLDDT: mean 74.77, std 13.06, range [41.88, 93.5]

Radius of gyration: 16.83 Å; chains: 1; bounding box: 43×38×44 Å